Protein AF-A0A6H1MYP1-F1 (afdb_monomer)

Nearest PDB structures (foldseek):
  8dgl-assembly1_B  TM=6.724E-01  e=2.008E-01  Mesorhizobium japo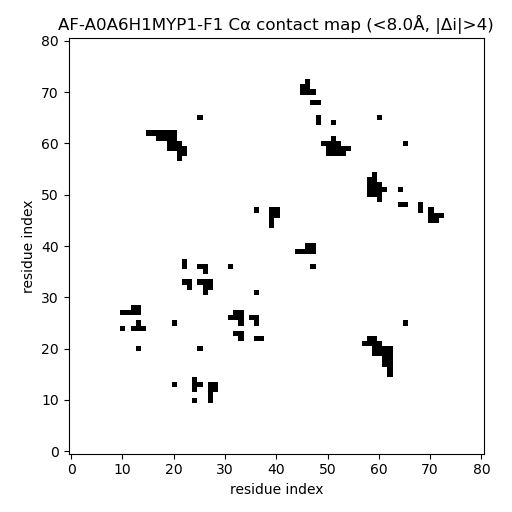nicum R7A
  6pig-assembly1_I  TM=6.151E-01  e=2.108E+00  Vibrio cholerae
  8oj5-assembly1_A  TM=5.360E-01  e=1.492E+00  Homo sapiens
  1wi9-assembly1_A  TM=3.709E-01  e=1.392E+00  Mus musculus
  1zao-assembly1_A  TM=4.729E-01  e=3.928E+00  Archaeoglobus fulgidus

Structure (mmCIF, N/CA/C/O backbone):
data_AF-A0A6H1MYP1-F1
#
_entry.id   AF-A0A6H1MYP1-F1
#
loop_
_atom_site.group_PDB
_atom_site.id
_atom_site.type_symbol
_atom_site.label_atom_id
_atom_site.label_alt_id
_atom_site.label_comp_id
_atom_site.label_asym_id
_atom_site.label_entity_id
_atom_site.label_seq_id
_atom_site.pdbx_PDB_ins_code
_atom_site.Cartn_x
_atom_site.Cartn_y
_atom_site.Cartn_z
_atom_site.occupancy
_atom_site.B_iso_or_equiv
_atom_site.auth_seq_id
_atom_site.auth_comp_id
_atom_site.auth_asym_id
_atom_site.auth_atom_id
_atom_site.pdbx_PDB_model_num
ATOM 1 N N . MET A 1 1 ? 8.670 -27.286 -19.864 1.00 36.84 1 MET A N 1
ATOM 2 C CA . MET A 1 1 ? 9.146 -25.926 -20.199 1.00 36.84 1 MET A CA 1
ATOM 3 C C . MET A 1 1 ? 8.109 -24.940 -19.686 1.00 36.84 1 MET A C 1
ATOM 5 O O . MET A 1 1 ? 6.998 -24.929 -20.193 1.00 36.84 1 MET A O 1
ATOM 9 N N . SER A 1 2 ? 8.422 -24.225 -18.606 1.00 42.12 2 SER A N 1
ATOM 10 C CA . SER A 1 2 ? 7.460 -23.407 -17.857 1.00 42.12 2 SER A CA 1
ATOM 11 C C . SER A 1 2 ? 7.485 -21.958 -18.338 1.00 42.12 2 SER A C 1
ATOM 13 O O . SER A 1 2 ? 8.222 -21.138 -17.802 1.00 42.12 2 SER A O 1
ATOM 15 N N . THR A 1 3 ? 6.671 -21.630 -19.335 1.00 46.78 3 THR A N 1
ATOM 16 C CA . THR A 1 3 ? 6.363 -20.242 -19.711 1.00 46.78 3 THR A CA 1
ATOM 17 C C . THR A 1 3 ? 5.040 -19.841 -19.065 1.00 46.78 3 THR A C 1
ATOM 19 O O . THR A 1 3 ? 3.960 -20.005 -19.622 1.00 46.78 3 THR A O 1
ATOM 22 N N . ARG A 1 4 ? 5.125 -19.344 -17.827 1.00 40.44 4 ARG A N 1
ATOM 23 C CA . ARG A 1 4 ? 3.989 -18.834 -17.048 1.00 40.44 4 ARG A CA 1
ATOM 24 C C . ARG A 1 4 ? 3.736 -17.368 -17.428 1.00 40.44 4 ARG A C 1
ATOM 26 O O . ARG A 1 4 ? 4.112 -16.480 -16.679 1.00 40.44 4 ARG A O 1
ATOM 33 N N . ASN A 1 5 ? 3.108 -17.122 -18.578 1.00 57.88 5 ASN A N 1
ATOM 34 C CA . ASN A 1 5 ? 2.649 -15.789 -18.991 1.00 57.88 5 ASN A CA 1
ATOM 35 C C . ASN A 1 5 ? 1.162 -15.865 -19.358 1.00 57.88 5 ASN A C 1
ATOM 37 O O . ASN A 1 5 ? 0.822 -16.525 -20.335 1.00 57.88 5 ASN A O 1
ATOM 41 N N . GLY A 1 6 ? 0.282 -15.206 -18.595 1.00 45.28 6 GLY A N 1
ATOM 42 C CA . GLY A 1 6 ? -1.133 -15.135 -18.980 1.00 45.28 6 GLY A CA 1
ATOM 43 C C . GLY A 1 6 ? -2.166 -14.789 -17.907 1.00 45.28 6 GLY A C 1
ATOM 44 O O . GLY A 1 6 ? -3.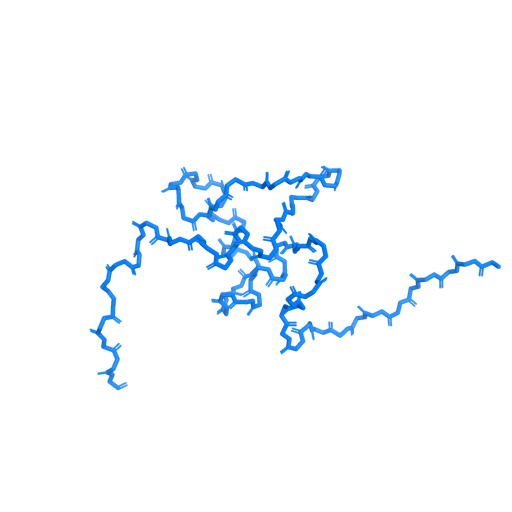278 -15.290 -17.997 1.00 45.28 6 GLY A O 1
ATOM 45 N N . GLN A 1 7 ? -1.866 -13.948 -16.914 1.00 42.31 7 GLN A N 1
ATOM 46 C CA . GLN A 1 7 ? -2.929 -13.284 -16.141 1.00 42.31 7 GLN A CA 1
ATOM 47 C C . GLN A 1 7 ? -2.785 -11.769 -16.261 1.00 42.31 7 GLN A C 1
ATOM 49 O O . GLN A 1 7 ? -2.329 -11.072 -15.363 1.00 42.31 7 GLN A O 1
ATOM 54 N N . SER A 1 8 ? -3.173 -11.277 -17.436 1.00 41.97 8 SER A N 1
ATOM 55 C CA . SER A 1 8 ? -3.571 -9.891 -17.671 1.00 41.97 8 SER A CA 1
ATOM 56 C C . SER A 1 8 ? -5.087 -9.793 -17.497 1.00 41.97 8 SER A C 1
ATOM 58 O O . SER A 1 8 ? -5.816 -9.561 -18.453 1.00 41.97 8 SER A O 1
ATOM 60 N N . SER A 1 9 ? -5.562 -10.003 -16.273 1.00 43.22 9 SER A N 1
ATOM 61 C CA . SER A 1 9 ? -6.863 -9.492 -15.845 1.00 43.22 9 SER A CA 1
ATOM 62 C C . SER A 1 9 ? -6.567 -8.286 -14.958 1.00 43.22 9 SER A C 1
ATOM 64 O O . SER A 1 9 ? -5.701 -8.408 -14.089 1.00 43.22 9 SER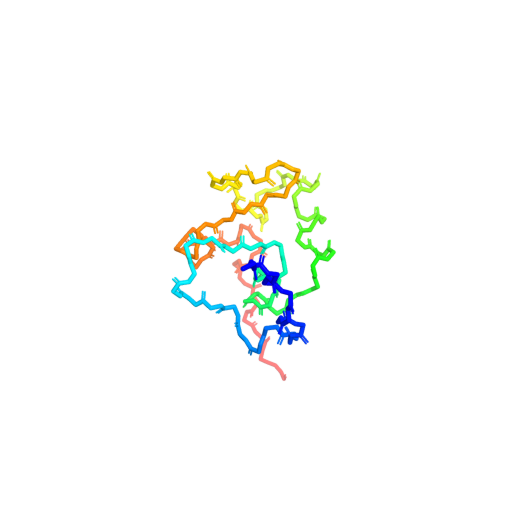 A O 1
ATOM 66 N N . PRO A 1 10 ? -7.218 -7.121 -15.122 1.00 48.03 10 PRO A N 1
ATOM 67 C CA . PRO A 1 10 ? -7.213 -6.144 -14.035 1.00 48.03 10 PRO A CA 1
ATOM 68 C C . PRO A 1 10 ? -7.704 -6.890 -12.779 1.00 48.03 10 PRO A C 1
ATOM 70 O O . PRO A 1 10 ? -8.748 -7.543 -12.875 1.00 48.03 10 PRO A O 1
ATOM 73 N N . PRO A 1 11 ? -6.965 -6.919 -11.649 1.00 51.94 11 PRO A N 1
ATOM 74 C CA . PRO A 1 11 ? -7.386 -7.734 -10.521 1.00 51.94 11 PRO A CA 1
ATOM 75 C C . PRO A 1 11 ? -8.712 -7.171 -10.015 1.00 51.94 11 PRO A C 1
ATOM 77 O O . PRO A 1 11 ? -8.777 -6.058 -9.497 1.00 51.94 11 PRO A O 1
ATOM 80 N N . ALA A 1 12 ? -9.784 -7.939 -10.214 1.00 53.44 12 ALA A N 1
ATOM 81 C CA . ALA A 1 12 ? -11.152 -7.554 -9.878 1.00 53.44 12 ALA A CA 1
ATOM 82 C C . ALA A 1 12 ? -11.360 -7.321 -8.368 1.00 53.44 12 ALA A C 1
ATOM 84 O O . ALA A 1 12 ? -12.411 -6.842 -7.962 1.00 53.44 12 ALA A O 1
ATOM 85 N N . LYS A 1 13 ? -10.362 -7.643 -7.543 1.00 58.12 13 LYS A N 1
ATOM 86 C CA . LYS A 1 13 ? -10.150 -7.250 -6.147 1.00 58.12 13 LYS A CA 1
ATOM 87 C C . LYS A 1 13 ? -8.720 -7.677 -5.818 1.00 58.12 13 LYS A C 1
ATOM 89 O O . LYS A 1 13 ? -8.319 -8.755 -6.248 1.00 58.12 13 LYS A O 1
ATOM 94 N N . ALA A 1 14 ? -7.955 -6.866 -5.092 1.00 68.94 14 ALA A N 1
ATOM 95 C CA . ALA A 1 14 ? -6.685 -7.319 -4.523 1.00 68.94 14 ALA A CA 1
ATOM 96 C C . ALA A 1 14 ? -6.918 -8.645 -3.779 1.00 68.94 14 ALA A C 1
ATOM 98 O O . ALA A 1 14 ? -7.836 -8.717 -2.957 1.00 68.94 14 ALA A O 1
ATOM 99 N N . ASP A 1 15 ? -6.165 -9.695 -4.111 1.00 73.00 15 ASP A N 1
ATOM 100 C CA . ASP A 1 15 ? -6.394 -11.014 -3.521 1.00 73.00 15 ASP A CA 1
ATOM 101 C C . ASP A 1 15 ? -5.922 -11.008 -2.059 1.00 73.00 15 ASP A C 1
ATOM 103 O O . ASP A 1 15 ? -4.727 -10.837 -1.811 1.00 73.00 15 ASP A O 1
ATOM 107 N N . PRO A 1 16 ? -6.815 -11.172 -1.068 1.00 70.88 16 PRO A N 1
ATOM 108 C CA . PRO A 1 16 ? -6.434 -11.083 0.339 1.00 70.88 16 PRO A CA 1
ATOM 109 C C . PRO A 1 16 ? -5.569 -12.259 0.818 1.00 70.88 16 PRO A C 1
ATOM 111 O O . PRO A 1 16 ? -4.988 -12.159 1.895 1.00 70.88 16 PRO A O 1
ATOM 114 N N . ASN A 1 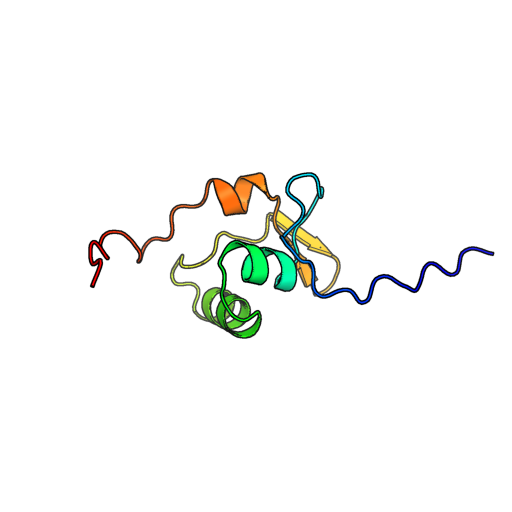17 ? -5.464 -13.345 0.044 1.00 74.12 17 ASN A N 1
ATOM 115 C CA . ASN A 1 17 ? -4.628 -14.509 0.340 1.00 74.12 17 ASN A CA 1
ATOM 116 C C . ASN A 1 17 ? -3.254 -14.441 -0.344 1.00 74.12 17 ASN A C 1
ATOM 118 O O . ASN A 1 17 ? -2.441 -15.346 -0.158 1.00 74.12 17 ASN A O 1
ATOM 122 N N . ALA A 1 18 ? -2.975 -13.405 -1.139 1.00 80.25 18 ALA A N 1
ATOM 123 C CA . ALA A 1 18 ? -1.655 -13.214 -1.723 1.00 80.25 18 ALA A CA 1
ATOM 124 C C . ALA A 1 18 ? -0.610 -12.968 -0.625 1.00 80.25 18 ALA A C 1
ATOM 126 O O . ALA A 1 18 ? -0.814 -12.136 0.255 1.00 80.25 18 ALA A O 1
ATOM 127 N N . ASP A 1 19 ? 0.553 -13.618 -0.708 1.00 85.06 19 ASP A N 1
ATOM 128 C CA . ASP A 1 19 ? 1.646 -13.384 0.247 1.00 85.06 19 ASP A CA 1
ATOM 129 C C . ASP A 1 19 ? 2.103 -11.915 0.262 1.00 85.06 19 ASP A C 1
ATOM 131 O O . ASP A 1 19 ? 2.488 -11.372 1.302 1.00 85.06 19 ASP A O 1
ATOM 135 N N . TYR A 1 20 ? 2.054 -11.271 -0.909 1.00 87.69 20 TYR A N 1
ATOM 136 C CA . TYR A 1 20 ? 2.496 -9.902 -1.125 1.00 87.69 20 TYR A CA 1
ATOM 137 C C . TYR A 1 20 ? 1.628 -9.185 -2.164 1.00 87.69 20 TYR A C 1
ATOM 139 O O . TYR A 1 20 ? 1.344 -9.711 -3.237 1.00 87.69 20 TYR A O 1
ATOM 147 N N . TRP A 1 21 ? 1.268 -7.946 -1.857 1.00 90.50 21 TRP A N 1
ATOM 148 C CA . TRP A 1 21 ? 0.589 -6.981 -2.707 1.00 90.50 21 TRP A CA 1
ATOM 149 C C . TRP A 1 21 ? 1.579 -6.021 -3.340 1.00 90.50 21 TRP A C 1
ATOM 151 O O . TRP A 1 21 ? 2.436 -5.442 -2.670 1.00 90.50 21 TRP A O 1
ATOM 161 N N . THR A 1 22 ? 1.425 -5.813 -4.639 1.00 90.50 22 THR A N 1
ATOM 162 C CA . THR A 1 22 ? 2.153 -4.792 -5.385 1.00 90.50 22 THR A CA 1
ATOM 163 C C . THR A 1 22 ? 1.450 -3.440 -5.291 1.00 90.50 22 THR A C 1
ATOM 165 O O . THR A 1 22 ? 0.327 -3.322 -4.806 1.00 90.50 22 THR A O 1
ATOM 168 N N . ILE A 1 23 ? 2.077 -2.399 -5.843 1.00 89.00 23 ILE A N 1
ATOM 169 C CA . ILE A 1 23 ? 1.460 -1.072 -6.003 1.00 89.00 23 ILE A CA 1
ATOM 170 C C . ILE A 1 23 ? 0.071 -1.164 -6.663 1.00 89.00 23 ILE A C 1
ATOM 172 O O . ILE A 1 23 ? -0.821 -0.402 -6.296 1.00 89.00 23 ILE A O 1
ATOM 176 N N . ALA A 1 24 ? -0.116 -2.067 -7.632 1.00 87.00 24 ALA A N 1
ATOM 177 C CA . ALA A 1 24 ? -1.392 -2.231 -8.324 1.00 87.00 24 ALA A CA 1
ATOM 178 C C . ALA A 1 24 ? -2.463 -2.851 -7.416 1.00 87.00 24 ALA A C 1
ATOM 180 O O . ALA A 1 24 ? -3.589 -2.359 -7.400 1.00 87.00 24 ALA A O 1
ATOM 181 N N . ASP A 1 25 ? -2.102 -3.859 -6.622 1.00 88.31 25 ASP A N 1
ATOM 182 C CA . ASP A 1 25 ? -3.014 -4.515 -5.678 1.00 88.31 25 ASP A CA 1
ATOM 183 C C . ASP A 1 25 ? -3.424 -3.558 -4.558 1.00 88.31 25 ASP A C 1
ATOM 185 O O . ASP A 1 25 ? -4.609 -3.387 -4.283 1.00 88.31 25 ASP A O 1
ATOM 189 N N . VAL A 1 26 ? -2.461 -2.833 -3.979 1.00 87.69 26 VAL A N 1
ATOM 190 C CA . VAL A 1 26 ? -2.745 -1.793 -2.978 1.00 87.69 26 VAL A CA 1
ATOM 191 C C . VAL A 1 26 ? -3.664 -0.717 -3.554 1.00 87.69 26 VAL A C 1
ATOM 193 O O . VAL A 1 26 ? -4.606 -0.280 -2.895 1.00 87.69 26 VAL A O 1
ATOM 196 N N . ALA A 1 27 ? -3.418 -0.295 -4.796 1.00 88.44 27 ALA A N 1
ATOM 197 C CA . ALA A 1 27 ? -4.259 0.684 -5.470 1.00 88.44 27 ALA A CA 1
ATOM 198 C C . ALA A 1 27 ? -5.684 0.162 -5.697 1.00 88.44 27 ALA A C 1
ATOM 200 O O . ALA A 1 27 ? -6.637 0.896 -5.447 1.00 88.44 27 ALA A O 1
ATOM 201 N N . ALA A 1 28 ? -5.826 -1.099 -6.111 1.00 86.50 28 ALA A N 1
ATOM 202 C CA . ALA A 1 28 ? -7.117 -1.747 -6.295 1.00 86.50 28 ALA A CA 1
ATOM 203 C C . ALA A 1 28 ? -7.886 -1.867 -4.971 1.00 86.50 28 ALA A C 1
ATOM 205 O O . ALA A 1 28 ? -9.066 -1.526 -4.929 1.00 86.50 28 ALA A O 1
ATOM 206 N N . TYR A 1 29 ? -7.217 -2.277 -3.887 1.00 86.62 29 TYR A N 1
ATOM 207 C CA . TYR A 1 29 ? -7.814 -2.383 -2.553 1.00 86.62 29 TYR A CA 1
ATOM 208 C C . TYR A 1 29 ? -8.272 -1.026 -2.006 1.00 86.62 29 TYR A C 1
ATOM 210 O O . TYR A 1 29 ? -9.352 -0.906 -1.439 1.00 86.62 29 TYR A O 1
ATOM 218 N N . TRP A 1 30 ? -7.472 0.021 -2.204 1.00 84.19 30 TRP A N 1
ATOM 219 C CA . TRP A 1 30 ? -7.800 1.376 -1.759 1.00 84.19 30 TRP A CA 1
ATOM 220 C C . TRP A 1 30 ? -8.651 2.171 -2.757 1.00 84.19 30 TRP A C 1
ATOM 222 O O . TRP A 1 30 ? -8.906 3.350 -2.516 1.00 84.19 30 TRP A O 1
ATOM 232 N N . HIS A 1 31 ? -9.066 1.556 -3.870 1.00 83.75 31 HIS A N 1
ATOM 233 C CA . HIS A 1 31 ? -9.824 2.186 -4.956 1.00 83.75 31 HIS A CA 1
ATOM 234 C C . HIS A 1 31 ? -9.193 3.487 -5.489 1.00 83.75 31 HIS A C 1
ATOM 236 O O . HIS A 1 31 ? -9.878 4.441 -5.853 1.00 83.75 31 HIS A O 1
ATOM 242 N N . VAL A 1 32 ? -7.862 3.530 -5.554 1.00 86.06 32 VAL A N 1
ATOM 243 C CA . VAL A 1 32 ? -7.092 4.657 -6.101 1.00 86.06 32 VAL A CA 1
ATOM 244 C C . VAL A 1 32 ? -6.311 4.230 -7.338 1.00 86.06 32 VAL A C 1
ATOM 246 O O . VAL A 1 32 ? -6.240 3.057 -7.695 1.00 86.06 32 VAL A O 1
ATOM 249 N N . ARG A 1 33 ? -5.678 5.190 -8.019 1.00 86.56 33 ARG A N 1
ATOM 250 C CA . ARG A 1 33 ? -4.780 4.874 -9.135 1.00 86.56 33 ARG A CA 1
ATOM 251 C C . ARG A 1 33 ? -3.415 4.405 -8.602 1.00 86.56 33 ARG A C 1
ATOM 253 O O . ARG A 1 33 ? -2.926 4.973 -7.626 1.00 86.56 33 ARG A O 1
ATOM 260 N N . PRO A 1 34 ? -2.714 3.474 -9.280 1.00 87.44 34 PRO A N 1
ATOM 261 C CA . PRO A 1 34 ? -1.345 3.077 -8.913 1.00 87.44 34 PRO A CA 1
ATOM 262 C C . PRO A 1 34 ? -0.36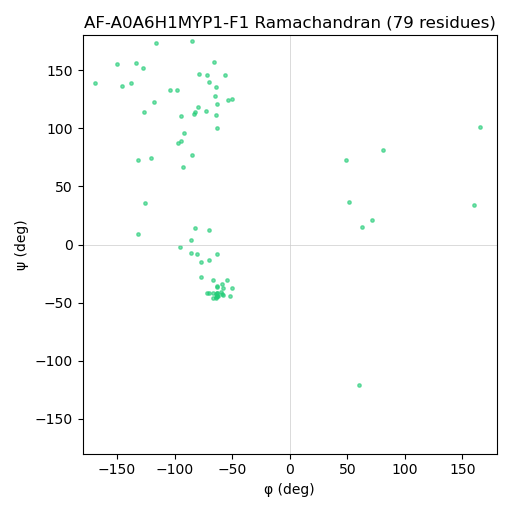1 4.255 -8.827 1.00 87.44 34 PRO A C 1
ATOM 264 O O . PRO A 1 34 ? 0.570 4.256 -8.025 1.00 87.44 34 PRO A O 1
ATOM 267 N N . GLN A 1 35 ? -0.591 5.299 -9.628 1.00 86.62 35 GLN A N 1
ATOM 268 C CA . GLN A 1 35 ? 0.176 6.546 -9.586 1.00 86.62 35 GLN A CA 1
ATOM 269 C C . GLN A 1 35 ? 0.019 7.284 -8.248 1.00 86.62 35 GLN A C 1
ATOM 271 O O . GLN A 1 35 ? 0.988 7.840 -7.741 1.00 86.62 35 GLN A O 1
ATOM 276 N N . THR A 1 36 ? -1.168 7.237 -7.637 1.00 87.88 36 THR A N 1
ATOM 277 C CA . THR A 1 36 ? -1.434 7.819 -6.315 1.00 87.88 36 THR A CA 1
ATOM 278 C C . THR A 1 36 ? -0.587 7.139 -5.240 1.00 87.88 36 THR A C 1
ATOM 280 O O . THR A 1 36 ? 0.022 7.816 -4.420 1.00 87.88 36 THR A O 1
ATOM 283 N N . ILE A 1 37 ? -0.458 5.810 -5.295 1.00 88.00 37 ILE A N 1
ATOM 284 C CA . ILE A 1 37 ? 0.400 5.047 -4.375 1.00 88.00 37 ILE A CA 1
ATOM 285 C C . ILE A 1 37 ? 1.874 5.437 -4.543 1.00 88.00 37 ILE A C 1
ATOM 287 O O . ILE A 1 37 ? 2.572 5.675 -3.556 1.00 88.00 37 ILE A O 1
ATOM 291 N N . ARG A 1 38 ? 2.349 5.569 -5.792 1.00 87.69 38 ARG A N 1
ATOM 292 C CA . ARG A 1 38 ? 3.711 6.059 -6.078 1.00 87.69 38 ARG A CA 1
ATOM 293 C C . ARG A 1 38 ? 3.932 7.467 -5.522 1.00 87.69 38 ARG A C 1
ATOM 295 O O . ARG A 1 38 ? 4.983 7.724 -4.941 1.00 87.69 38 ARG A O 1
ATOM 302 N N . ALA A 1 39 ? 2.939 8.348 -5.650 1.00 87.25 39 ALA A N 1
ATOM 303 C CA . ALA A 1 39 ? 2.990 9.695 -5.097 1.00 87.25 39 ALA A CA 1
ATOM 304 C C . ALA A 1 39 ? 3.053 9.684 -3.562 1.00 87.25 39 ALA A C 1
ATOM 306 O O . ALA A 1 39 ? 3.907 10.365 -3.007 1.00 87.25 39 ALA A O 1
ATOM 307 N N . TYR A 1 40 ? 2.235 8.881 -2.871 1.00 86.62 40 TYR A N 1
ATOM 308 C CA . TYR A 1 40 ? 2.305 8.741 -1.407 1.00 86.62 40 TYR A CA 1
ATOM 309 C C . TYR A 1 40 ? 3.678 8.272 -0.938 1.00 86.62 40 TYR A C 1
ATOM 311 O O . TYR A 1 40 ? 4.250 8.846 -0.011 1.00 86.62 40 TYR A O 1
ATOM 319 N N . ARG A 1 41 ? 4.250 7.282 -1.631 1.00 85.00 41 ARG A N 1
ATOM 320 C CA . ARG A 1 41 ? 5.603 6.804 -1.343 1.00 85.00 41 ARG A CA 1
ATOM 321 C C . ARG A 1 41 ? 6.652 7.894 -1.561 1.00 85.00 41 ARG A C 1
ATOM 323 O O . ARG A 1 41 ? 7.521 8.067 -0.718 1.00 85.00 41 ARG A O 1
ATOM 330 N N . SER A 1 42 ? 6.557 8.644 -2.659 1.00 84.69 42 SER A N 1
ATOM 331 C CA . SER A 1 42 ? 7.479 9.750 -2.951 1.00 84.69 42 SER A CA 1
ATOM 332 C C . SER A 1 42 ? 7.348 10.914 -1.967 1.00 84.69 42 SER A C 1
ATOM 334 O O . SER A 1 42 ? 8.325 11.616 -1.735 1.00 84.69 42 SER A O 1
ATOM 336 N N . ARG A 1 43 ? 6.150 11.149 -1.420 1.00 82.00 43 ARG A N 1
ATOM 337 C CA . ARG A 1 43 ? 5.875 12.232 -0.467 1.00 82.00 43 ARG A CA 1
ATOM 338 C C . ARG A 1 43 ? 6.372 11.921 0.940 1.00 82.00 43 ARG A C 1
ATOM 340 O O . ARG A 1 43 ? 6.646 12.856 1.684 1.00 82.00 43 ARG A O 1
ATOM 347 N N . GLY A 1 44 ? 6.438 10.643 1.321 1.00 74.94 44 GLY A N 1
ATOM 348 C CA . GLY A 1 44 ? 6.982 10.209 2.612 1.00 74.94 44 GLY A CA 1
ATOM 349 C C . GLY A 1 44 ? 6.215 10.708 3.843 1.00 74.94 44 GLY A C 1
ATOM 350 O O . GLY A 1 44 ? 6.732 10.629 4.950 1.00 74.94 44 GLY A O 1
ATOM 351 N N . ARG A 1 45 ? 4.981 11.212 3.689 1.00 73.56 45 ARG A N 1
ATOM 352 C CA . ARG A 1 45 ? 4.191 11.823 4.778 1.00 73.56 45 ARG A CA 1
ATOM 353 C C . ARG A 1 45 ? 3.453 10.819 5.675 1.00 73.56 45 ARG A C 1
ATOM 355 O O . ARG A 1 45 ? 2.540 11.204 6.394 1.00 73.56 45 ARG A O 1
ATOM 362 N N . GLY A 1 46 ? 3.790 9.531 5.601 1.00 75.81 46 GLY A N 1
ATOM 363 C CA . GLY A 1 46 ? 3.049 8.477 6.308 1.00 75.81 46 GLY A CA 1
ATOM 364 C C . GLY A 1 46 ? 1.661 8.192 5.715 1.00 75.81 46 GLY A C 1
ATOM 365 O O . GLY A 1 46 ? 0.796 7.651 6.390 1.00 75.81 46 GLY A O 1
ATOM 366 N N . GLU A 1 47 ? 1.421 8.548 4.449 1.00 80.44 47 GLU A N 1
ATOM 367 C CA . GLU A 1 47 ? 0.177 8.221 3.722 1.00 80.44 47 GLU A CA 1
ATOM 368 C C . GLU A 1 47 ? 0.141 6.751 3.250 1.00 80.44 47 GLU A C 1
ATOM 370 O O . GLU A 1 47 ? -0.909 6.227 2.872 1.00 80.44 47 GLU A O 1
ATOM 375 N N . LEU A 1 48 ? 1.297 6.084 3.274 1.00 85.31 48 LEU A N 1
ATOM 376 C CA . LEU A 1 48 ? 1.509 4.696 2.881 1.00 85.31 48 LEU A CA 1
ATOM 377 C C . LEU A 1 48 ? 2.452 4.046 3.907 1.00 85.31 48 LEU A C 1
ATOM 379 O O . LEU A 1 48 ? 3.429 4.696 4.297 1.00 85.31 48 LEU A O 1
ATOM 383 N N . PRO A 1 49 ? 2.206 2.794 4.332 1.00 86.38 49 PRO A N 1
ATOM 384 C CA . PRO A 1 49 ? 3.141 2.094 5.197 1.00 86.38 49 PRO A CA 1
ATOM 385 C C . PRO A 1 49 ? 4.462 1.826 4.462 1.00 86.38 49 PRO A C 1
ATOM 387 O O . PRO A 1 49 ? 4.491 1.763 3.222 1.00 86.38 49 PRO A O 1
ATO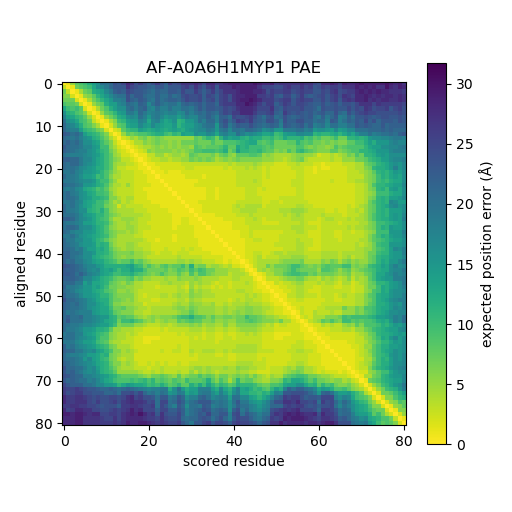M 390 N N . PRO A 1 50 ? 5.567 1.631 5.201 1.00 85.50 50 PRO A N 1
ATOM 391 C CA . PRO A 1 50 ? 6.806 1.149 4.606 1.00 85.50 50 PRO A CA 1
ATOM 392 C C . PRO A 1 50 ? 6.563 -0.184 3.889 1.00 85.50 50 PRO A C 1
ATOM 394 O O . PRO A 1 50 ? 5.729 -0.984 4.311 1.00 85.50 50 PRO A O 1
ATOM 397 N N . ALA A 1 51 ? 7.270 -0.406 2.780 1.00 87.81 51 ALA A N 1
ATOM 398 C CA . ALA A 1 51 ? 7.206 -1.680 2.073 1.00 87.81 51 ALA A CA 1
ATOM 399 C C . ALA A 1 51 ? 7.769 -2.792 2.966 1.00 87.81 51 ALA A C 1
ATOM 401 O O . ALA A 1 51 ? 8.887 -2.669 3.462 1.00 87.81 51 ALA A O 1
ATOM 402 N N . ASP A 1 52 ? 7.006 -3.871 3.149 1.00 88.38 52 ASP A N 1
ATOM 403 C CA . ASP A 1 52 ? 7.453 -5.052 3.899 1.00 88.38 52 ASP A CA 1
ATOM 404 C C . ASP A 1 52 ? 8.649 -5.718 3.221 1.00 88.38 52 ASP A C 1
ATOM 406 O O . ASP A 1 52 ? 9.541 -6.271 3.867 1.00 88.38 52 ASP A O 1
ATOM 410 N N . ARG A 1 53 ? 8.639 -5.713 1.888 1.00 88.00 53 ARG A N 1
ATOM 411 C CA . ARG A 1 53 ? 9.694 -6.288 1.067 1.00 88.00 53 ARG A CA 1
ATOM 412 C C . ARG A 1 53 ? 9.784 -5.525 -0.247 1.00 88.00 53 ARG A C 1
ATOM 414 O O . ARG A 1 53 ? 8.814 -4.938 -0.711 1.00 88.00 53 ARG A O 1
ATOM 421 N N . SER A 1 54 ? 10.951 -5.571 -0.867 1.00 87.88 54 SER A N 1
ATOM 422 C CA . SER A 1 54 ? 11.134 -5.132 -2.247 1.00 87.88 54 SER A CA 1
ATOM 423 C C . SER A 1 54 ? 11.578 -6.332 -3.065 1.00 87.88 54 SER A C 1
ATOM 425 O O . SER A 1 54 ? 12.576 -6.974 -2.736 1.00 87.88 54 SER A O 1
ATOM 427 N N . PHE A 1 55 ? 10.827 -6.661 -4.111 1.00 83.62 55 PHE A N 1
ATOM 428 C CA . PHE A 1 55 ? 11.257 -7.629 -5.111 1.00 83.62 55 PHE A CA 1
ATOM 429 C C . PHE A 1 55 ? 11.965 -6.863 -6.230 1.00 83.62 55 PHE A C 1
ATOM 431 O O . PHE A 1 55 ? 11.325 -6.284 -7.109 1.00 83.62 55 PHE A O 1
ATOM 438 N N . GLY A 1 56 ? 13.297 -6.801 -6.149 1.00 85.75 56 GLY A N 1
ATOM 439 C CA . GLY A 1 56 ? 14.099 -5.931 -7.010 1.00 85.75 56 GLY A CA 1
ATOM 440 C C . GLY A 1 56 ? 13.716 -4.465 -6.804 1.00 85.75 56 GLY A C 1
ATOM 441 O O . GLY A 1 56 ? 13.763 -3.967 -5.681 1.00 85.75 56 GLY A O 1
ATOM 442 N N . ASP A 1 57 ? 13.279 -3.803 -7.877 1.00 81.19 57 ASP A N 1
ATOM 443 C CA . ASP A 1 57 ? 12.841 -2.399 -7.853 1.00 81.19 57 ASP A CA 1
ATOM 444 C C . ASP A 1 57 ? 11.359 -2.224 -7.458 1.00 81.19 57 ASP A C 1
ATOM 446 O O . ASP A 1 57 ? 10.870 -1.111 -7.263 1.00 81.19 57 ASP A O 1
ATOM 450 N N . SER A 1 58 ? 10.611 -3.326 -7.335 1.00 82.12 58 SER A N 1
ATOM 451 C CA . SER A 1 58 ? 9.179 -3.286 -7.033 1.00 82.12 58 SER A CA 1
ATOM 452 C C . SER A 1 58 ? 8.922 -3.425 -5.530 1.00 82.12 58 SER A C 1
ATOM 454 O O . SER A 1 58 ? 9.117 -4.515 -4.983 1.00 82.12 58 SER A O 1
ATOM 456 N N . PRO A 1 59 ? 8.460 -2.364 -4.839 1.00 88.75 59 PRO A N 1
ATOM 457 C CA . PRO A 1 59 ? 8.046 -2.471 -3.449 1.00 88.75 59 PRO A CA 1
ATOM 458 C C . PRO A 1 59 ? 6.750 -3.273 -3.350 1.00 88.75 59 PRO A C 1
ATOM 460 O O . PRO A 1 59 ? 5.830 -3.104 -4.159 1.00 88.75 59 PRO A O 1
ATOM 463 N N . VAL A 1 60 ? 6.686 -4.120 -2.331 1.00 90.88 60 VAL A N 1
ATOM 464 C CA . VAL A 1 60 ? 5.515 -4.918 -2.004 1.00 90.88 60 VAL A CA 1
ATOM 465 C C . VAL A 1 60 ? 5.197 -4.856 -0.517 1.00 90.88 60 VAL A C 1
ATOM 467 O O . VAL A 1 60 ? 6.059 -4.617 0.332 1.00 90.88 60 VAL A O 1
ATOM 470 N N . TRP A 1 61 ? 3.936 -5.110 -0.206 1.00 91.38 61 TRP A N 1
ATOM 471 C CA . TRP A 1 61 ? 3.408 -5.100 1.150 1.00 91.38 61 TRP A CA 1
ATOM 472 C C . TRP A 1 61 ? 2.684 -6.395 1.426 1.00 91.38 61 TRP A C 1
ATOM 474 O O . TRP A 1 61 ? 2.123 -6.992 0.518 1.00 91.38 61 TRP A O 1
ATOM 484 N N . LYS A 1 62 ? 2.635 -6.825 2.677 1.00 90.19 62 LYS A N 1
ATOM 485 C CA . LYS A 1 62 ? 1.698 -7.885 3.038 1.00 90.19 62 LYS A CA 1
ATOM 486 C C . LYS A 1 62 ? 0.273 -7.321 3.027 1.00 90.19 62 LYS A C 1
ATOM 488 O O . LYS A 1 62 ? 0.086 -6.171 3.439 1.00 90.19 62 LYS A O 1
ATOM 493 N N . PRO A 1 63 ? -0.742 -8.117 2.648 1.00 86.88 63 PRO A N 1
ATOM 494 C CA . PRO A 1 63 ? -2.138 -7.696 2.758 1.00 86.88 63 PRO A CA 1
ATOM 495 C C . PRO A 1 63 ? -2.463 -7.200 4.169 1.00 86.88 63 PRO A C 1
ATOM 497 O O . PRO A 1 63 ? -3.030 -6.126 4.330 1.00 86.88 63 PRO A O 1
ATOM 500 N N . ALA A 1 64 ? -2.010 -7.926 5.198 1.00 86.75 64 ALA A N 1
ATOM 501 C CA . ALA A 1 64 ? -2.223 -7.570 6.600 1.00 86.75 64 ALA A CA 1
ATOM 502 C C . ALA A 1 64 ? -1.663 -6.182 6.965 1.00 86.75 64 ALA A C 1
ATOM 504 O O . ALA A 1 64 ? -2.307 -5.444 7.706 1.00 86.75 64 ALA A O 1
ATOM 505 N N . THR A 1 65 ? -0.509 -5.799 6.406 1.00 88.88 65 THR A N 1
ATOM 506 C CA . THR A 1 65 ? 0.092 -4.473 6.612 1.00 88.88 65 THR A CA 1
ATOM 507 C C . THR A 1 65 ? -0.800 -3.383 6.035 1.00 88.88 65 THR A C 1
ATOM 509 O O . THR A 1 65 ? -1.058 -2.390 6.699 1.00 88.88 65 THR A O 1
ATOM 512 N N . ILE A 1 66 ? -1.303 -3.569 4.814 1.00 87.25 66 ILE A N 1
ATOM 513 C CA . ILE A 1 66 ? -2.148 -2.578 4.132 1.00 87.25 66 ILE A CA 1
ATOM 514 C C . ILE A 1 66 ? -3.541 -2.496 4.757 1.00 87.25 66 ILE A C 1
ATOM 516 O O . ILE A 1 66 ? -4.070 -1.399 4.925 1.00 87.25 66 ILE A O 1
ATOM 520 N N . ILE A 1 67 ? -4.128 -3.642 5.104 1.00 85.69 67 ILE A N 1
ATOM 521 C CA . ILE A 1 67 ? -5.448 -3.748 5.734 1.00 85.69 67 ILE A CA 1
ATOM 522 C C . ILE A 1 67 ? -5.421 -3.140 7.143 1.00 85.69 67 ILE A C 1
ATOM 524 O O . ILE A 1 67 ? -6.346 -2.421 7.507 1.00 85.69 67 ILE A O 1
ATOM 528 N N . GLY A 1 68 ? -4.363 -3.393 7.920 1.00 83.69 68 GLY A N 1
ATOM 529 C CA . GLY A 1 68 ? -4.196 -2.853 9.272 1.00 83.6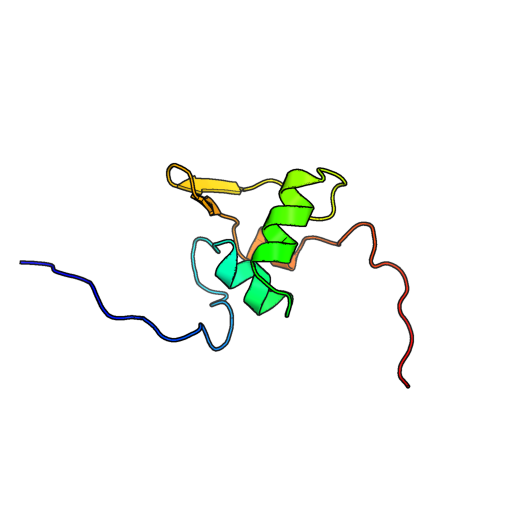9 68 GLY A CA 1
ATOM 530 C C . GLY A 1 68 ? -3.674 -1.415 9.324 1.00 83.69 68 GLY A C 1
ATOM 531 O O . GLY A 1 68 ? -3.623 -0.822 10.401 1.00 83.69 68 GLY A O 1
ATOM 532 N N . PHE A 1 69 ? -3.269 -0.836 8.190 1.00 84.50 69 PHE A N 1
ATOM 533 C CA . PHE A 1 69 ? -2.708 0.509 8.163 1.00 84.50 69 PHE A CA 1
ATOM 534 C C . PHE A 1 69 ? -3.794 1.582 8.162 1.00 84.50 69 PHE A C 1
ATOM 536 O O . PHE A 1 69 ? -4.512 1.785 7.180 1.00 84.50 69 PHE A O 1
ATOM 543 N N . GLN A 1 70 ? -3.843 2.352 9.245 1.00 73.81 70 GLN A N 1
ATOM 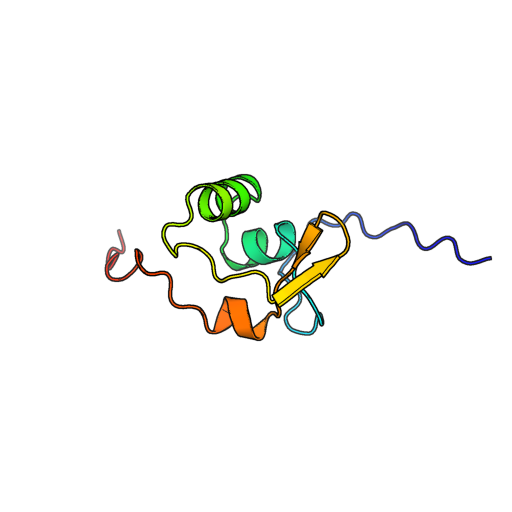544 C CA . GLN A 1 70 ? -4.678 3.537 9.335 1.00 73.81 70 GLN A CA 1
ATOM 545 C C . GLN A 1 70 ? -3.962 4.735 8.701 1.00 73.81 70 GLN A C 1
ATOM 547 O O . GLN A 1 70 ? -2.954 5.229 9.203 1.00 73.81 70 GLN A O 1
ATOM 552 N N . ARG A 1 71 ? -4.496 5.221 7.579 1.00 70.75 71 ARG A N 1
ATOM 553 C CA . ARG A 1 71 ? -3.955 6.389 6.872 1.00 70.75 71 ARG A CA 1
ATOM 554 C C . ARG A 1 71 ? -4.052 7.640 7.750 1.00 70.75 71 ARG A C 1
ATOM 556 O O . ARG A 1 71 ? -5.152 8.083 8.078 1.00 70.75 71 ARG A O 1
ATOM 563 N N . VAL A 1 72 ? -2.911 8.271 8.033 1.00 63.97 72 VAL A N 1
ATOM 564 C CA . VAL A 1 72 ? -2.769 9.432 8.945 1.00 63.97 72 VAL A CA 1
ATOM 565 C C . VAL A 1 72 ? -3.377 10.745 8.392 1.00 63.97 72 VAL A C 1
ATOM 567 O O . VAL A 1 72 ? -3.187 11.818 8.946 1.00 63.97 72 VAL A O 1
ATOM 570 N N . GLY A 1 73 ? -4.164 10.687 7.315 1.00 54.44 73 GLY A N 1
ATOM 571 C CA . GLY A 1 73 ? -4.885 11.831 6.732 1.00 54.44 73 GLY A CA 1
ATOM 572 C C . GLY A 1 73 ? -6.365 11.562 6.435 1.00 54.44 73 GLY A C 1
ATOM 573 O O . GLY A 1 73 ? -7.005 12.362 5.762 1.00 54.44 73 GLY A O 1
ATOM 574 N N . GLN A 1 74 ? -6.906 10.427 6.891 1.00 52.97 74 GLN A N 1
ATOM 575 C CA . GLN A 1 74 ? -8.308 10.023 6.704 1.00 52.97 74 GLN A CA 1
ATOM 576 C C . GLN A 1 74 ? -8.982 9.695 8.048 1.00 52.97 74 GLN A C 1
ATOM 578 O O . GLN A 1 74 ? -9.834 8.819 8.142 1.00 52.97 74 GLN A O 1
ATOM 583 N N . GLY A 1 75 ? -8.629 10.429 9.104 1.00 45.09 75 GLY A N 1
ATOM 584 C CA . GLY A 1 75 ? -9.605 10.725 10.146 1.00 45.09 75 GLY A CA 1
ATOM 585 C C . GLY A 1 75 ? -10.474 11.870 9.629 1.00 45.09 75 GLY A C 1
ATOM 586 O O . GLY A 1 75 ? -9.947 12.947 9.373 1.00 45.09 75 GLY A O 1
ATOM 587 N N . THR A 1 76 ? -11.781 11.649 9.476 1.00 40.97 76 THR A N 1
ATOM 588 C CA . THR A 1 76 ? -12.811 12.618 9.026 1.00 40.97 76 THR A CA 1
ATOM 589 C C . THR A 1 76 ? -12.939 12.849 7.505 1.00 40.97 76 THR A C 1
ATOM 591 O O . THR A 1 76 ? -12.534 13.869 6.960 1.00 40.97 76 THR A O 1
ATOM 594 N N . ARG A 1 77 ? -13.648 11.947 6.814 1.00 43.12 77 ARG A N 1
ATOM 595 C CA . ARG A 1 77 ? -14.712 12.378 5.885 1.00 43.12 77 ARG A CA 1
ATOM 596 C C . ARG A 1 77 ? -15.969 11.549 6.146 1.00 43.12 77 ARG A C 1
ATOM 598 O O . ARG A 1 77 ? -16.311 10.630 5.415 1.00 43.12 77 ARG A O 1
ATOM 605 N N . THR A 1 78 ? -16.603 11.853 7.270 1.00 44.03 78 THR A N 1
ATOM 606 C CA . THR A 1 78 ? -18.050 11.718 7.456 1.00 44.03 78 THR A CA 1
ATOM 607 C C . THR A 1 78 ? -18.736 12.674 6.482 1.00 44.03 78 THR A C 1
ATOM 609 O O . THR A 1 78 ? -18.705 13.869 6.750 1.00 44.03 78 THR A O 1
ATOM 612 N N . ASP A 1 79 ? -19.233 12.166 5.351 1.00 47.31 79 ASP A N 1
ATOM 613 C CA . ASP A 1 79 ? -20.107 12.828 4.348 1.00 47.31 79 ASP A CA 1
ATOM 614 C C . ASP A 1 79 ? -20.061 11.931 3.086 1.00 47.31 79 ASP A C 1
ATOM 616 O O . ASP A 1 79 ? -19.015 11.882 2.442 1.00 47.31 79 ASP A O 1
ATOM 620 N N . LEU A 1 80 ? -21.005 11.052 2.713 1.00 47.25 80 LEU A N 1
ATOM 621 C CA . LEU A 1 80 ? -22.476 11.030 2.796 1.00 47.25 80 LEU A CA 1
ATOM 622 C C . LEU A 1 80 ? -23.154 12.315 2.300 1.00 47.25 80 LEU A C 1
ATOM 624 O O . LEU A 1 80 ? -23.750 13.041 3.089 1.00 47.25 80 LEU A O 1
ATOM 628 N N . GLN A 1 81 ? -23.139 12.491 0.974 1.00 45.34 81 GLN A N 1
ATOM 629 C CA . GLN A 1 81 ? -24.157 13.217 0.211 1.00 45.34 81 GLN A CA 1
ATOM 630 C C . GLN A 1 81 ? -24.544 12.430 -1.039 1.00 45.34 81 GLN A C 1
ATOM 632 O O . GLN A 1 81 ? -23.637 11.820 -1.654 1.00 45.34 81 GLN A O 1
#

Sequence (81 aa):
MSTRNGQSSPPAKADPNADYWTIADVAAYWHVRPQTIRAYRSRGRGELPPADRSFGDSPVWKPATIIGFQRVGQGTRTDLQ

Radius of gyration: 14.36 Å; Cα contacts (8 Å, |Δi|>4): 82; chains: 1; bounding box: 38×39×30 Å

pLDDT: mean 73.92, std 17.62, range [36.84, 91.38]

Secondary structure (DSSP, 8-state):
--------S--SS--TT-S-EEHHHHHHHTTS-HHHHHHHHHH-SSSSPPPSEEETTEEEE-HHHHHH---TT-S------

Mean predicted aligned error: 10.24 Å

Solvent-accessible surface area (backbone atoms only — not comparable to full-atom values): 5264 Å² total; per-residue (Å²): 135,90,79,91,76,86,82,90,60,82,67,93,54,44,64,79,83,45,82,58,32,41,53,59,33,51,13,49,66,69,73,48,55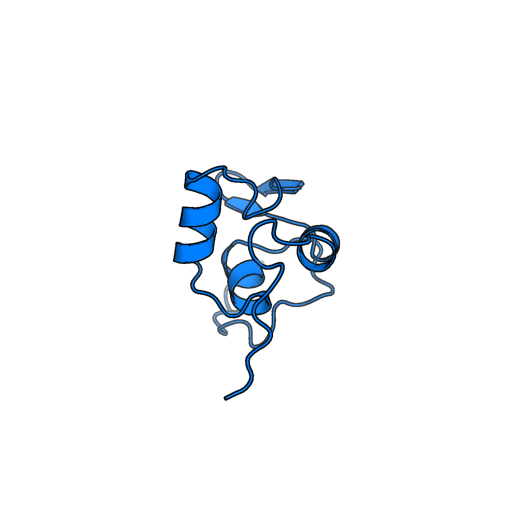,45,66,55,50,52,47,33,59,75,65,66,76,52,65,49,79,80,62,76,43,60,65,81,92,46,56,22,29,37,43,66,59,62,73,71,53,76,48,80,81,68,78,80,76,90,70,92,130

Foldseek 3Di:
DDPPDDPPDQPCALDLPDQKDFLSNLCRNVVHDSVVSVVCVVVVPQQDDAAPDAPVPTGIHRSCRSVVRDGPPPPDDPDDD